Protein 1MBA (pdb70)

InterPro domains:
  IPR000971 Globin [PF00042] (28-142)
  IPR000971 Globin [PS01033] (2-147)
  IPR002336 Erythrocruorin [PR00611] (26-48)
  IPR002336 Erythrocruorin [PR00611] (79-102)
  IPR002336 Erythrocruorin [PR00611] (105-121)
  IPR002336 Erythrocruorin [PR00611] (127-141)
  IPR009050 Globin-like superfamily [SSF46458] (3-145)
  IPR012292 Globin/Protoglobin [G3DSA:1.10.490.10] (19-134)
  IPR013314 Globin, lamprey/hagfish type [PTHR46783] (2-145)
  IPR044399 Myoglobin-like, M family globin domain [cd01040] (13-142)

Secondary structure (DSSP, 8-state):
---HHHHHHHHHHHHHHHHTHHHHHHHHHHHHHHH-GGGGGG-TTTTT--HHHHHT-TTHHHHHHHHHHHHHHHHHHTT-HHHHHHHHHHHHHHHHHTT--HHHHHHHHHHHHHHHHTTSPPPTTHHHHHHHHHHHHHHHHHHTT-

Organism: Aplysia limacina (NCBI:txid6502)

Foldseek 3Di:
DDAPVLLVLLVQLCVLLCVCQQVSLLVLVLVLCVQPVCVQCLDPVRRPHDSVVLSPDPCSRVVSNVVSVLVVVCSVCVNPVVVLVVSLLVVLLVQVVSVHALVSLVSSLVCVQVSSVVRPNGDPSNNVSSNVSSVSNNVSNVVSPD

CATH classification: 1.10.490.10

Solvent-accessible surface area: 7224 Å² total; per-residue (Å²): 57,4,56,72,67,49,11,93,42,0,24,117,3,7,59,53,1,60,81,95,73,73,58,19,1,32,79,8,2,12,20,13,5,100,121,46,98,73,10,6,85,73,58,105,50,0,145,77,79,59,40,74,76,1,118,81,14,131,100,6,101,91,27,1,31,183,53,0,80,89,13,24,73,2,10,99,25,0,50,69,58,50,111,3,69,66,34,19,50,96,20,1,133,65,46,44,70,140,50,18,7,9,57,32,22,69,41,13,77,82,6,0,26,47,18,0,50,89,52,38,95,35,46,99,42,0,63,71,2,0,52,92,0,5,17,42,3,8,86,19,0,120,95,33,66,58

Sequence (146 aa):
SLSAAEADLAGKSWAPVFANKNANGLDFLVALFEKFPDSANFFADFKGKSVADIKASPKLRDVSSRIFTRLNEFVNNAANAGKMSAMLSQFAKEHVGFGVGSAQFENVRSMFPGFVASVAAPPAGADAAWTKLFGLIIDALKAAGA

Nearest PDB structures (foldseek):
  2fam-assembly1_A  TM=1.006E+00  e=1.562E-17  Aplysia limacina
  5mba-assembly1_A  TM=1.007E+00  e=1.720E-17  Aplysia limacina
  1dm1-assembly1_A  TM=1.001E+00  e=1.228E-17  Aplysia limacina
  8oup-assembly1_A  TM=8.991E-01  e=6.911E-07  Spisula solidissima
  2wth-assembly1_B  TM=8.755E-01  e=1.521E-04  Caenorhabditis elegans

Radius of gyration: 14.74 Å; Cα contacts (8 Å, |Δi|>4): 164; chains: 1; bounding box: 36×34×31 Å

Structure (mmCIF, N/CA/C/O backbone):
data_1MBA
#
_entry.id   1MBA
#
_cell.length_a   52.980
_cell.length_b   70.700
_cell.length_c   32.500
_cell.angle_alpha   90.00
_cell.angle_beta   90.00
_cell.angle_gamma   90.00
#
_symmetry.space_group_name_H-M   'P 21 21 21'
#
loop_
_entity.id
_entity.type
_entity.pdbx_description
1 polymer MYOGLOBIN
2 non-polymer 'PROTOPORPHYRIN IX CONTAINING FE'
3 water water
#
loop_
_atom_site.group_PDB
_atom_site.id
_atom_site.type_symbol
_atom_site.label_atom_id
_atom_site.label_alt_id
_atom_site.label_comp_id
_atom_site.label_asym_id
_atom_site.label_entity_id
_atom_site.label_seq_id
_atom_site.pdbx_PDB_ins_code
_atom_site.Cartn_x
_atom_site.Cartn_y
_atom_site.Cartn_z
_atom_site.occupancy
_atom_site.B_iso_or_equiv
_atom_site.auth_seq_id
_atom_site.auth_comp_id
_atom_site.auth_asym_id
_atom_site.auth_atom_id
_atom_site.pdbx_PDB_model_num
ATOM 4 N N . SER A 1 2 ? -70.621 -51.982 -23.915 1.00 33.28 1 SER A N 1
ATOM 5 C CA . SER A 1 2 ? -69.690 -51.684 -22.866 1.00 32.62 1 SER A CA 1
ATOM 6 C C . SER A 1 2 ? -68.913 -52.893 -22.457 1.00 22.89 1 SER A C 1
ATOM 7 O O . SER A 1 2 ? -69.103 -54.005 -22.950 1.00 21.49 1 SER A O 1
ATOM 10 N N . LEU A 1 3 ? -68.024 -52.652 -21.552 1.00 20.17 2 LEU A N 1
ATOM 11 C CA . LEU A 1 3 ? -67.203 -53.695 -21.026 1.00 15.19 2 LEU A CA 1
ATOM 12 C C . LEU A 1 3 ? -67.822 -54.076 -19.683 1.00 8.46 2 LEU A C 1
ATOM 13 O O . LEU A 1 3 ? -68.646 -53.324 -19.117 1.00 14.72 2 LEU A O 1
ATOM 18 N N . SER A 1 4 ? -67.470 -55.209 -19.183 1.00 17.98 3 SER A N 1
ATOM 19 C CA . SER A 1 4 ? -67.974 -55.637 -17.912 1.00 18.29 3 SER A CA 1
ATOM 20 C C . SER A 1 4 ? -67.116 -54.938 -16.867 1.00 12.09 3 SER A C 1
ATOM 21 O O . SER A 1 4 ? -66.064 -54.367 -17.206 1.00 10.00 3 SER A O 1
ATOM 24 N N . ALA A 1 5 ? -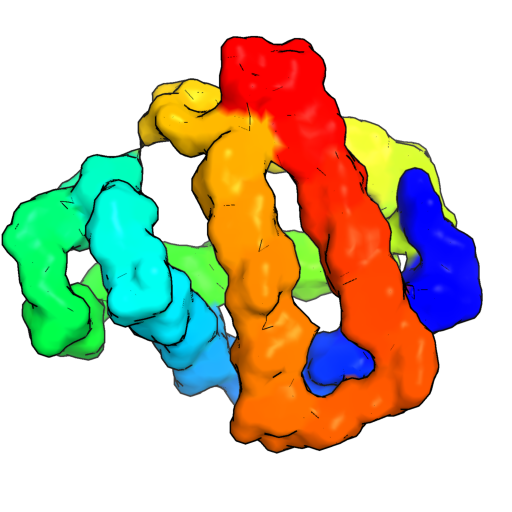67.550 -54.982 -15.601 1.00 10.93 4 ALA A N 1
ATOM 25 C CA . ALA A 1 5 ? -66.824 -54.376 -14.516 1.00 19.15 4 ALA A CA 1
ATOM 26 C C . ALA A 1 5 ? -65.453 -55.011 -14.437 1.00 15.02 4 ALA A C 1
ATOM 27 O O . ALA A 1 5 ? -64.449 -54.350 -14.269 1.00 15.45 4 ALA A O 1
ATOM 29 N N . ALA A 1 6 ? -65.419 -56.319 -14.568 1.00 12.16 5 ALA A N 1
ATOM 30 C CA . ALA A 1 6 ? -64.172 -57.048 -14.542 1.00 10.07 5 ALA A CA 1
ATOM 31 C C . ALA A 1 6 ? -63.223 -56.631 -15.681 1.00 10.97 5 ALA A C 1
ATOM 32 O O . ALA A 1 6 ? -62.024 -56.419 -15.497 1.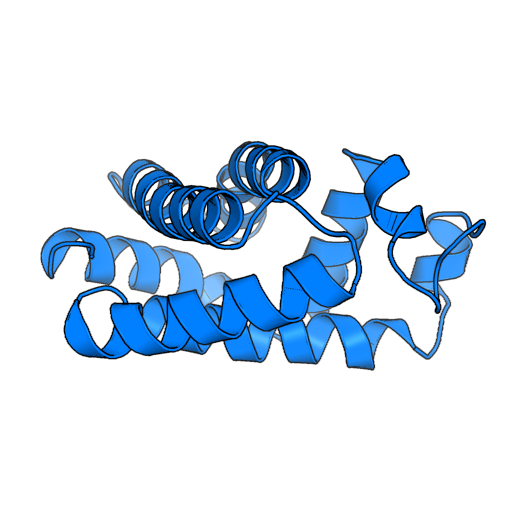00 11.79 5 ALA A O 1
ATOM 34 N N . GLU A 1 7 ? -63.750 -56.511 -16.851 1.00 10.89 6 GLU A N 1
ATOM 35 C CA . GLU A 1 7 ? -62.931 -56.125 -18.009 1.00 17.94 6 GLU A CA 1
ATOM 36 C C . GLU A 1 7 ? -62.413 -54.719 -17.886 1.00 10.78 6 GLU A C 1
ATOM 37 O O . GLU A 1 7 ? -61.259 -54.441 -18.211 1.00 17.58 6 GLU A O 1
ATOM 43 N N . ALA A 1 8 ? -63.299 -53.847 -17.402 1.00 8.52 7 ALA A N 1
ATOM 44 C CA . ALA A 1 8 ? -63.008 -52.470 -17.204 1.00 8.77 7 ALA A CA 1
ATOM 45 C C . ALA A 1 8 ? -61.881 -52.261 -16.206 1.00 8.90 7 ALA A C 1
ATOM 46 O O . ALA A 1 8 ? -60.988 -51.444 -16.408 1.00 10.14 7 ALA A O 1
ATOM 48 N N . ASP A 1 9 ? -61.916 -53.021 -15.123 1.00 13.44 8 ASP A N 1
ATOM 49 C CA . ASP A 1 9 ? -60.887 -52.950 -14.076 1.00 21.42 8 ASP A CA 1
ATOM 50 C C . ASP A 1 9 ? -59.502 -53.294 -14.620 1.00 14.52 8 ASP A C 1
ATOM 51 O O . ASP A 1 9 ? -58.515 -52.692 -14.209 1.00 19.02 8 ASP A O 1
ATOM 56 N N . LEU A 1 10 ? -59.456 -54.320 -15.543 1.00 8.63 9 LEU A N 1
ATOM 57 C CA . LEU A 1 10 ? -58.221 -54.810 -16.183 1.00 7.68 9 LEU A CA 1
ATOM 58 C C . LEU A 1 10 ? -57.647 -53.747 -17.095 1.00 7.77 9 LEU A C 1
ATOM 59 O O . LEU A 1 10 ? -56.448 -53.547 -17.155 1.00 11.16 9 LEU A O 1
ATOM 64 N N . ALA A 1 11 ? -58.541 -53.059 -17.807 1.00 7.77 10 ALA A N 1
ATOM 65 C CA . ALA A 1 11 ? -58.103 -51.995 -18.664 1.00 10.79 10 ALA A CA 1
ATOM 66 C C . ALA A 1 11 ? -57.518 -50.879 -17.798 1.00 8.82 10 ALA A C 1
ATOM 67 O O . ALA A 1 11 ? -56.458 -50.331 -18.050 1.00 9.88 10 ALA A O 1
ATOM 69 N N . GLY A 1 12 ? -58.219 -50.524 -16.728 1.00 15.35 11 GLY A N 1
ATOM 70 C CA . GLY A 1 12 ? -57.775 -49.467 -15.823 1.00 9.97 11 GLY A CA 1
ATOM 71 C C . GLY A 1 12 ? -56.433 -49.768 -15.195 1.00 7.66 11 GLY A C 1
ATOM 72 O O . GLY A 1 12 ? -55.580 -48.895 -15.087 1.00 8.77 11 GLY A O 1
ATOM 73 N N . LYS A 1 13 ? -56.277 -51.015 -14.782 1.00 7.73 12 LYS A N 1
ATOM 74 C CA . LYS A 1 13 ? -55.053 -51.479 -14.159 1.00 7.72 12 LYS A CA 1
ATOM 75 C C . LYS A 1 13 ? -53.876 -51.324 -15.096 1.00 14.13 12 LYS A C 1
ATOM 76 O O . LYS A 1 13 ? -52.816 -50.873 -14.698 1.00 11.76 12 LYS A O 1
ATOM 82 N N . SER A 1 14 ? -54.068 -51.710 -16.382 1.00 14.13 13 SER A N 1
ATOM 83 C CA . SER A 1 14 ? -52.998 -51.620 -17.393 1.00 10.75 13 SER A CA 1
ATOM 84 C C . SER A 1 14 ? -52.697 -50.215 -17.801 1.00 9.00 13 SER A C 1
ATOM 85 O O . SER A 1 14 ? -51.589 -49.929 -18.199 1.00 8.61 13 SER A O 1
ATOM 88 N N . TRP A 1 15 ? -53.698 -49.354 -17.704 1.00 9.92 14 TRP A N 1
ATOM 89 C CA . TRP A 1 15 ? -53.585 -47.923 -18.079 1.00 8.87 14 TRP A CA 1
ATOM 90 C C . TRP A 1 15 ? -52.876 -47.047 -17.069 1.00 9.20 14 TRP A C 1
ATOM 91 O O . TRP A 1 15 ? -52.170 -46.127 -17.439 1.00 9.00 14 TRP A O 1
ATOM 102 N N . ALA A 1 16 ? -53.078 -47.354 -15.802 1.00 10.70 15 ALA A N 1
ATOM 103 C CA . ALA A 1 16 ? -52.489 -46.602 -14.708 1.00 16.26 15 ALA A CA 1
ATOM 104 C C . ALA A 1 16 ? -51.025 -46.228 -14.874 1.00 4.74 15 ALA A C 1
ATOM 105 O O . ALA A 1 16 ? -50.704 -45.057 -14.839 1.00 11.44 15 ALA A O 1
ATOM 107 N N . PRO A 1 17 ? -50.141 -47.230 -15.063 1.00 8.83 16 PRO A N 1
ATOM 108 C CA . PRO A 1 17 ? -48.712 -46.950 -15.262 1.00 8.65 16 PRO A CA 1
ATOM 109 C C . PRO A 1 17 ? -48.483 -46.010 -16.460 1.00 11.22 16 PRO A C 1
ATOM 110 O O . PRO A 1 17 ? -47.593 -45.167 -16.464 1.00 12.89 16 PRO A O 1
ATOM 114 N N . VAL A 1 18 ? -49.298 -46.154 -17.505 1.00 9.50 17 VAL A N 1
ATOM 115 C CA . VAL A 1 18 ? -49.159 -45.301 -18.699 1.00 10.75 17 VAL A CA 1
ATOM 116 C C . VAL A 1 18 ? -49.550 -43.864 -18.424 1.00 8.05 17 VAL A C 1
ATOM 117 O O . VAL A 1 18 ? -48.816 -42.919 -18.712 1.00 8.62 17 VAL A O 1
ATOM 121 N N . PHE A 1 19 ? -50.728 -43.715 -17.840 1.00 5.37 18 PHE A N 1
ATOM 122 C CA . PHE A 1 19 ? -51.244 -42.401 -17.478 1.00 7.58 18 PHE A CA 1
ATOM 123 C C . PHE A 1 19 ? -50.377 -41.721 -16.392 1.00 6.39 18 PHE A C 1
ATOM 124 O O . PHE A 1 19 ? -50.363 -40.503 -16.282 1.00 12.10 18 PHE A O 1
ATOM 132 N N . ALA A 1 20 ? -49.617 -42.521 -15.573 1.00 10.64 19 ALA A N 1
ATOM 133 C CA . ALA A 1 20 ? -48.747 -41.949 -14.497 1.00 11.19 19 ALA A CA 1
ATOM 134 C C . ALA A 1 20 ? -47.862 -40.848 -15.022 1.00 20.80 19 ALA A C 1
ATOM 135 O O . ALA A 1 20 ? -47.609 -39.866 -14.345 1.00 15.30 19 ALA A O 1
ATOM 137 N N . ASN A 1 21 ? -47.388 -41.051 -16.243 1.00 9.90 20 ASN A N 1
ATOM 138 C CA . ASN A 1 21 ? -46.558 -40.098 -16.928 1.00 7.74 20 ASN A CA 1
ATOM 139 C C . ASN A 1 21 ? -47.292 -39.664 -18.211 1.00 11.05 20 ASN A C 1
ATOM 140 O O . ASN A 1 21 ? -46.895 -39.984 -19.304 1.00 10.46 20 ASN A O 1
ATOM 145 N N . LYS A 1 22 ? -48.368 -38.954 -18.046 1.00 7.91 21 LYS A N 1
ATOM 146 C CA . LYS A 1 22 ? -49.203 -38.477 -19.110 1.00 5.65 21 LYS A CA 1
ATOM 147 C C . LYS A 1 22 ? -48.508 -37.736 -20.278 1.00 6.30 21 LYS A C 1
ATOM 148 O O . LYS A 1 22 ? -48.677 -38.113 -21.423 1.00 11.44 21 LYS A O 1
ATOM 154 N N . ASN A 1 23 ? -47.742 -36.681 -19.964 1.00 6.09 22 ASN A N 1
ATOM 155 C CA . ASN A 1 23 ? -47.020 -35.882 -20.937 1.00 5.66 22 ASN A CA 1
ATOM 156 C C . ASN A 1 23 ? -46.083 -36.734 -21.808 1.00 8.09 22 ASN A C 1
ATOM 157 O O . ASN A 1 23 ? -46.205 -36.782 -23.012 1.00 8.42 22 ASN A O 1
ATOM 162 N N . ALA A 1 24 ? -45.118 -37.412 -21.184 1.00 9.68 23 ALA A N 1
ATOM 163 C CA . ALA A 1 24 ? -44.177 -38.227 -21.938 1.00 5.12 23 ALA A CA 1
ATOM 164 C C . ALA A 1 24 ? -44.823 -39.370 -22.689 1.00 11.13 23 ALA A C 1
ATOM 165 O O . ALA A 1 24 ? -44.498 -39.627 -23.842 1.00 8.57 23 ALA A O 1
ATOM 167 N N . ASN A 1 25 ? -45.763 -40.087 -22.004 1.00 3.03 24 ASN A N 1
ATOM 168 C CA . ASN A 1 25 ? -46.455 -41.200 -22.614 1.00 5.98 24 ASN A CA 1
ATOM 169 C C . ASN A 1 25 ? -47.435 -40.822 -23.730 1.00 4.40 24 ASN A C 1
ATOM 170 O O . ASN A 1 25 ? -47.538 -41.535 -24.726 1.00 8.24 24 ASN A O 1
ATOM 175 N N . GLY A 1 26 ? -48.136 -39.696 -23.562 1.00 5.93 25 GLY A N 1
ATOM 176 C CA . GLY A 1 26 ? -49.075 -39.197 -24.530 1.00 10.73 25 GLY A CA 1
ATOM 177 C C . GLY A 1 26 ? -48.358 -38.865 -25.836 1.00 10.09 25 GLY A C 1
ATOM 178 O O . GLY A 1 26 ? -48.824 -39.189 -26.923 1.00 4.67 25 GLY A O 1
ATOM 179 N N . LEU A 1 27 ? -47.169 -38.201 -25.718 1.00 6.67 26 LEU A N 1
ATOM 180 C CA . LEU A 1 27 ? -46.371 -37.856 -26.893 1.00 4.76 26 LEU A CA 1
ATOM 181 C C . LEU A 1 27 ? -45.877 -39.132 -27.575 1.00 8.20 26 LEU A C 1
ATOM 182 O O . LEU A 1 27 ? -45.949 -39.263 -28.784 1.00 8.63 26 LEU A O 1
ATOM 187 N N . ASP A 1 28 ? -45.369 -40.074 -26.768 1.00 4.62 27 ASP A N 1
ATOM 188 C CA . ASP A 1 28 ? -44.863 -41.337 -27.264 1.00 5.91 27 ASP A CA 1
ATOM 189 C C . ASP A 1 28 ? -45.893 -42.179 -28.023 1.00 8.02 27 ASP A C 1
ATOM 190 O O . ASP A 1 28 ? -45.565 -42.851 -28.992 1.00 9.55 27 ASP A O 1
ATOM 195 N N . PHE A 1 29 ? -47.149 -42.138 -27.586 1.00 5.55 28 PHE A N 1
ATOM 196 C CA . PHE A 1 29 ? -48.190 -42.878 -28.244 1.00 7.70 28 PHE A CA 1
ATOM 197 C C . PHE A 1 29 ? -48.430 -42.339 -29.663 1.00 3.44 28 PHE A C 1
ATOM 198 O O . PHE A 1 29 ? -48.548 -43.084 -30.609 1.00 8.09 28 PHE A O 1
ATOM 206 N N . LEU A 1 30 ? -48.509 -41.035 -29.779 1.00 5.06 29 LEU A N 1
ATOM 207 C CA . LEU A 1 30 ? -48.734 -40.390 -31.038 1.00 8.52 29 LEU A CA 1
ATOM 208 C C . LEU A 1 30 ? -47.583 -40.659 -32.005 1.00 7.44 29 LEU A C 1
ATOM 209 O O . LEU A 1 30 ? -47.801 -40.959 -33.169 1.00 16.89 29 LEU A O 1
ATOM 214 N N . VAL A 1 31 ? -46.369 -40.568 -31.491 1.00 5.71 30 VAL A N 1
ATOM 215 C CA . VAL A 1 31 ? -45.187 -40.831 -32.265 1.00 7.33 30 VAL A CA 1
ATOM 216 C C . VAL A 1 31 ? -45.160 -42.289 -32.764 1.00 7.24 30 VAL A C 1
ATOM 217 O O . VAL A 1 31 ? -44.903 -42.533 -33.915 1.00 16.46 30 VAL A O 1
ATOM 221 N N . ALA A 1 32 ? -45.450 -43.270 -31.892 1.00 7.58 31 ALA A N 1
ATOM 222 C CA . ALA A 1 32 ? -45.475 -44.695 -32.254 1.00 12.12 31 ALA A CA 1
ATOM 223 C C . ALA A 1 32 ? -46.542 -44.953 -33.340 1.00 21.60 31 ALA A C 1
ATOM 224 O O . ALA A 1 32 ? -46.395 -45.793 -34.219 1.00 11.83 31 ALA A O 1
ATOM 226 N N . LEU A 1 33 ? -47.656 -44.191 -33.269 1.00 14.25 32 LEU A N 1
ATOM 227 C CA . LEU A 1 33 ? -48.743 -44.327 -34.232 1.00 7.62 32 LEU A CA 1
ATOM 228 C C . LEU A 1 33 ? -48.266 -43.867 -35.578 1.00 11.76 32 LEU A C 1
ATOM 229 O O . LEU A 1 33 ? -48.476 -44.539 -36.576 1.00 11.57 32 LEU A O 1
ATOM 234 N N . PHE A 1 34 ? -47.619 -42.708 -35.593 1.00 8.89 33 PHE A N 1
ATOM 235 C CA . PHE A 1 34 ? -47.121 -42.158 -36.818 1.00 9.09 33 PHE A CA 1
ATOM 236 C C . PHE A 1 34 ? -46.057 -43.014 -37.457 1.00 13.56 33 PHE A C 1
ATOM 237 O O . PHE A 1 34 ? -45.982 -43.117 -38.671 1.00 15.01 33 PHE A O 1
ATOM 245 N N . GLU A 1 35 ? -45.233 -43.620 -36.643 1.00 9.67 34 GLU A N 1
ATOM 246 C CA . GLU A 1 35 ? -44.187 -44.461 -37.148 1.00 11.41 34 GLU A CA 1
ATOM 247 C C . GLU A 1 35 ? -44.719 -45.734 -37.765 1.00 19.51 34 GLU A C 1
ATOM 248 O O . GLU A 1 35 ? -44.281 -46.147 -38.829 1.00 18.81 34 GLU A O 1
ATOM 254 N N . LYS A 1 36 ? -45.676 -46.380 -37.095 1.00 13.43 35 LYS A N 1
ATOM 255 C CA . LYS A 1 36 ? -46.259 -47.633 -37.585 1.00 14.74 35 LYS A CA 1
ATOM 256 C C . LYS A 1 36 ? -47.295 -47.471 -38.685 1.00 20.66 35 LYS A C 1
ATOM 257 O O . LYS A 1 36 ? -47.464 -48.371 -39.530 1.00 14.03 35 LYS A O 1
ATOM 263 N N . PHE A 1 37 ? -47.985 -46.336 -38.666 1.00 12.22 36 PHE A N 1
ATOM 264 C CA . PHE A 1 37 ? -49.013 -46.025 -39.646 1.00 13.62 36 PHE A CA 1
ATOM 265 C C . PHE A 1 37 ? -48.851 -44.597 -40.168 1.00 6.81 36 PHE A C 1
ATOM 266 O O . PHE A 1 37 ? -49.554 -43.701 -39.772 1.00 13.60 36 PHE A O 1
ATOM 274 N N . PRO A 1 38 ? -47.906 -44.424 -41.056 1.00 13.68 37 PRO A N 1
ATOM 275 C CA . PRO A 1 38 ? -47.567 -43.155 -41.660 1.00 19.51 37 PRO A CA 1
ATOM 276 C C . PRO A 1 38 ? -48.675 -42.288 -42.197 1.00 15.20 37 PRO A C 1
ATOM 277 O O . PRO A 1 38 ? -48.622 -41.057 -42.059 1.00 16.96 37 PRO A O 1
ATOM 281 N N . ASP A 1 39 ? -49.669 -42.914 -42.807 1.00 14.68 38 ASP A N 1
ATOM 282 C CA . ASP A 1 39 ? -50.806 -42.193 -43.365 1.00 19.07 38 ASP A CA 1
ATOM 283 C C . ASP A 1 39 ? -51.606 -41.475 -42.298 1.00 21.75 38 ASP A C 1
ATOM 284 O O . ASP A 1 39 ? -52.271 -40.475 -42.557 1.00 16.95 38 ASP A O 1
ATOM 289 N N . SER A 1 40 ? -51.564 -41.982 -41.070 1.00 12.56 39 SER A N 1
ATOM 290 C CA . SER A 1 40 ? -52.337 -41.328 -40.024 1.00 10.50 39 SER A CA 1
ATOM 291 C C . SER A 1 40 ? -52.004 -39.858 -39.809 1.00 10.01 39 SER A C 1
ATOM 292 O O . SER A 1 40 ? -52.848 -39.102 -39.404 1.00 11.37 39 SER A O 1
ATOM 295 N N . ALA A 1 41 ? -50.772 -39.440 -40.067 1.00 17.05 40 ALA A N 1
ATOM 296 C CA . ALA A 1 41 ? -50.397 -38.032 -39.835 1.00 13.97 40 ALA A CA 1
ATOM 297 C C . ALA A 1 41 ? -51.061 -37.016 -40.717 1.00 13.64 40 ALA A C 1
ATOM 298 O O . ALA A 1 41 ? -51.225 -35.857 -40.298 1.00 14.95 40 ALA A O 1
ATOM 300 N N . ASN A 1 42 ? -51.400 -37.503 -41.918 1.00 21.30 41 ASN A N 1
ATOM 301 C CA . ASN A 1 42 ? -52.044 -36.791 -42.990 1.00 14.28 41 ASN A CA 1
ATOM 302 C C . ASN A 1 42 ? -53.382 -36.255 -42.584 1.00 15.69 41 ASN A C 1
ATOM 303 O O . ASN A 1 42 ? -53.851 -35.281 -43.141 1.00 14.49 41 ASN A O 1
ATOM 308 N N . PHE A 1 43 ? -54.042 -36.895 -41.592 1.00 17.93 42 PHE A N 1
ATOM 309 C CA . PHE A 1 43 ? -55.360 -36.404 -41.157 1.00 10.62 42 PHE A CA 1
ATOM 310 C C . PHE A 1 43 ? -55.248 -35.186 -40.306 1.00 11.10 42 PHE A C 1
ATOM 311 O O . PHE A 1 43 ? -56.199 -34.421 -40.163 1.00 16.62 42 PHE A O 1
ATOM 319 N N . PHE A 1 44 ? -54.062 -35.009 -39.721 1.00 13.97 43 PHE A N 1
ATOM 320 C CA . PHE A 1 44 ? -53.806 -33.865 -38.849 1.00 25.94 43 PHE A CA 1
ATOM 321 C C . PHE A 1 44 ? -53.341 -32.624 -39.573 1.00 14.49 43 PHE A C 1
ATOM 322 O O . PHE A 1 44 ? -52.324 -32.634 -40.253 1.00 19.21 43 PHE A O 1
ATOM 330 N N . ALA A 1 45 ? -54.093 -31.535 -39.420 1.00 23.53 44 ALA A N 1
ATOM 331 C CA . ALA A 1 45 ? -53.750 -30.264 -40.058 1.00 28.66 44 ALA A CA 1
ATOM 332 C C . ALA A 1 45 ? -52.347 -29.812 -39.682 1.00 31.20 44 ALA A C 1
ATOM 333 O O . ALA A 1 45 ? -51.580 -29.307 -40.509 1.00 30.46 44 ALA A O 1
ATOM 335 N N . ASP A 1 46 ? -52.022 -30.005 -38.418 1.00 14.82 45 ASP A N 1
ATOM 336 C CA . ASP A 1 46 ? -50.741 -29.613 -37.879 1.00 21.34 45 ASP A CA 1
ATOM 337 C C . ASP A 1 46 ? -49.546 -30.462 -38.256 1.00 28.29 45 ASP A C 1
ATOM 338 O O . ASP A 1 46 ? -48.431 -29.953 -38.217 1.00 24.43 45 ASP A O 1
ATOM 343 N N . PHE A 1 47 ? -49.755 -31.733 -38.612 1.00 12.92 46 PHE A N 1
ATOM 344 C CA . PHE A 1 47 ? -48.660 -32.624 -38.964 1.00 8.30 46 PHE A CA 1
ATOM 345 C C . PHE A 1 47 ? -48.624 -33.185 -40.388 1.00 17.06 46 PHE A C 1
ATOM 346 O O . PHE A 1 47 ? -47.723 -33.970 -40.713 1.00 16.90 46 PHE A O 1
ATOM 354 N N . LYS A 1 48 ? -49.568 -32.804 -41.240 1.00 28.43 47 LYS A N 1
ATOM 355 C CA . LYS A 1 48 ? -49.571 -33.329 -42.606 1.00 24.70 47 LYS A CA 1
ATOM 356 C C . LYS A 1 48 ? -48.312 -32.976 -43.369 1.00 16.57 47 LYS A C 1
ATOM 357 O O . LYS A 1 48 ? -47.919 -31.807 -43.378 1.00 24.45 47 LYS A O 1
ATOM 363 N N . GLY A 1 49 ? -47.702 -33.969 -43.996 1.00 21.10 48 GLY A N 1
ATOM 364 C CA . GLY A 1 49 ? -46.473 -33.756 -44.767 1.00 32.20 48 GLY A CA 1
ATOM 365 C C . GLY A 1 49 ? -45.151 -33.766 -43.977 1.00 31.68 48 GLY A C 1
ATOM 366 O O . GLY A 1 49 ? -44.063 -33.883 -44.558 1.00 28.59 48 GLY A O 1
ATOM 367 N N . LYS A 1 50 ? -45.232 -33.635 -42.687 1.00 18.50 49 LYS A N 1
ATOM 368 C CA . LYS A 1 50 ? -44.059 -33.616 -41.867 1.00 12.97 49 LYS A CA 1
ATOM 369 C C . LYS A 1 50 ? -43.570 -35.017 -41.553 1.00 14.16 49 LYS A C 1
ATOM 370 O O . LYS A 1 50 ? -44.336 -35.992 -41.547 1.00 19.13 49 LYS A O 1
ATOM 376 N N . SER A 1 51 ? -42.280 -35.105 -41.290 1.00 13.87 50 SER A N 1
ATOM 377 C CA . SER A 1 51 ? -41.638 -36.337 -40.949 1.00 15.70 50 SER A CA 1
ATOM 378 C C . SER A 1 51 ? -41.797 -36.545 -39.445 1.00 10.60 50 SER A C 1
ATOM 379 O O . SER A 1 51 ? -42.210 -35.618 -38.731 1.00 12.96 50 SER A O 1
ATOM 382 N N . VAL A 1 52 ? -41.480 -37.770 -38.960 1.00 18.84 51 VAL A N 1
ATOM 383 C CA . VAL A 1 52 ? -41.579 -38.051 -37.526 1.00 13.67 51 VAL A CA 1
ATOM 384 C C . VAL A 1 52 ? -40.671 -37.109 -36.720 1.00 12.43 51 VAL A C 1
ATOM 385 O O . VAL A 1 52 ? -41.050 -36.635 -35.649 1.00 13.55 51 VAL A O 1
ATOM 389 N N . ALA A 1 53 ? -39.461 -36.836 -37.230 1.00 11.85 52 ALA A N 1
ATOM 390 C CA . ALA A 1 53 ? -38.521 -35.932 -36.538 1.00 13.16 52 ALA A CA 1
ATOM 391 C C . ALA A 1 53 ? -39.117 -34.535 -36.413 1.00 7.21 52 ALA A C 1
ATOM 392 O O . ALA A 1 53 ? -38.993 -33.880 -35.394 1.00 10.24 52 ALA A O 1
ATOM 394 N N . ASP A 1 54 ? -39.772 -34.088 -37.478 1.00 8.64 53 ASP A N 1
ATOM 395 C CA . ASP A 1 54 ? -40.406 -32.781 -37.486 1.00 6.04 53 ASP A CA 1
ATOM 396 C C . ASP A 1 54 ? -41.517 -32.714 -36.465 1.00 6.21 53 ASP A C 1
ATOM 397 O O . ASP A 1 54 ? -41.656 -31.718 -35.779 1.00 8.27 53 ASP A O 1
ATOM 402 N N . ILE A 1 55 ? -42.313 -33.808 -36.381 1.00 12.52 54 ILE A N 1
ATOM 403 C CA . ILE A 1 55 ? -43.430 -33.934 -35.436 1.00 12.33 54 ILE A CA 1
ATOM 404 C C . ILE A 1 55 ? -42.894 -33.898 -34.014 1.00 12.25 54 ILE A C 1
ATOM 405 O O . ILE A 1 55 ? -43.396 -33.167 -33.174 1.00 12.91 54 ILE A O 1
ATOM 410 N N . LYS A 1 56 ? -41.863 -34.687 -33.764 1.00 9.96 55 LYS A N 1
ATOM 411 C CA . LYS A 1 56 ? -41.231 -34.743 -32.455 1.00 6.64 55 LYS A CA 1
ATOM 412 C C . LYS A 1 56 ? -40.780 -33.375 -31.971 1.00 10.52 55 LYS A C 1
ATOM 413 O O . LYS A 1 56 ? -40.902 -33.055 -30.803 1.00 21.20 55 LYS A O 1
ATOM 419 N N . ALA A 1 57 ? -40.257 -32.578 -32.883 1.00 11.35 56 ALA A N 1
ATOM 420 C CA . ALA A 1 57 ? -39.764 -31.248 -32.632 1.00 8.82 56 ALA A CA 1
ATOM 421 C C . ALA A 1 57 ? -40.839 -30.160 -32.618 1.00 15.47 56 ALA A C 1
ATOM 422 O O . ALA A 1 57 ? -40.562 -29.009 -32.308 1.00 21.49 56 ALA A O 1
ATOM 424 N N . SER A 1 58 ? -42.038 -30.510 -32.937 1.00 9.16 57 SER A N 1
ATOM 425 C CA . SER A 1 58 ? -43.103 -29.529 -32.966 1.00 13.12 57 SER A CA 1
ATOM 426 C C . SER A 1 58 ? -43.635 -29.087 -31.604 1.00 13.06 57 SER A C 1
ATOM 427 O O . SER A 1 58 ? -43.926 -29.913 -30.735 1.00 14.73 57 SER A O 1
ATOM 430 N N . PRO A 1 59 ? -43.788 -27.792 -31.444 1.00 13.70 58 PRO A N 1
ATOM 431 C CA . PRO A 1 59 ? -44.327 -27.277 -30.217 1.00 14.67 58 PRO A CA 1
ATOM 432 C C . PRO A 1 59 ? -45.834 -27.617 -30.113 1.00 16.26 58 PRO A C 1
ATOM 433 O O . PRO A 1 59 ? -46.476 -27.456 -29.076 1.00 23.29 58 PRO A O 1
ATOM 437 N N . LYS A 1 60 ? -46.421 -28.102 -31.201 1.00 12.74 59 LYS A N 1
ATOM 438 C CA . LYS A 1 60 ? -47.846 -28.456 -31.208 1.00 8.94 59 LYS A CA 1
ATOM 439 C C . LYS A 1 60 ? -48.175 -29.874 -30.730 1.00 8.76 59 LYS A C 1
ATOM 440 O O . LYS A 1 60 ? -49.311 -30.173 -30.419 1.00 14.31 59 LYS A O 1
ATOM 446 N N . LEU A 1 61 ? -47.171 -30.742 -30.685 1.00 7.07 60 LEU A N 1
ATOM 447 C CA . LEU A 1 61 ? -47.290 -32.138 -30.284 1.00 8.89 60 LEU A CA 1
ATOM 448 C C . LEU A 1 61 ? -47.961 -32.388 -28.960 1.00 6.79 60 LEU A C 1
ATOM 449 O O . LEU A 1 61 ? -48.828 -33.257 -28.854 1.00 10.67 60 LEU A O 1
ATOM 454 N N . ARG A 1 62 ? -47.540 -31.638 -27.980 1.00 7.09 61 ARG A N 1
ATOM 455 C CA . ARG A 1 62 ? -48.074 -31.752 -26.655 1.00 9.54 61 ARG A CA 1
ATOM 456 C C . ARG A 1 62 ? -49.560 -31.409 -26.574 1.00 11.59 61 ARG A C 1
ATOM 457 O O . ARG A 1 62 ? -50.302 -32.084 -25.896 1.00 13.30 61 ARG A O 1
ATOM 465 N N . ASP A 1 63 ? -49.981 -30.373 -27.266 1.00 11.41 62 ASP A N 1
ATOM 466 C CA . ASP A 1 63 ? -51.363 -30.011 -27.250 1.00 13.29 62 ASP A CA 1
ATOM 467 C C . ASP A 1 63 ? -52.261 -31.132 -27.763 1.00 14.64 62 ASP A C 1
ATOM 468 O O . ASP A 1 63 ? -53.257 -31.497 -27.148 1.00 11.62 62 ASP A O 1
ATOM 473 N N . VAL A 1 64 ? -51.889 -31.698 -28.901 1.00 12.79 63 VAL A N 1
ATOM 474 C CA . VAL A 1 64 ? -52.642 -32.784 -29.513 1.00 9.73 63 VAL A CA 1
ATOM 475 C C . VAL A 1 64 ? -52.602 -34.087 -28.712 1.00 14.39 63 VAL A C 1
ATOM 476 O O . VAL A 1 64 ? -53.632 -34.710 -28.467 1.00 13.43 63 VAL A O 1
ATOM 480 N N . SER A 1 65 ? -51.449 -34.482 -28.300 1.00 6.63 64 SER A N 1
ATOM 481 C CA . SER A 1 65 ? -51.305 -35.685 -27.545 1.00 5.47 64 SER A CA 1
ATOM 482 C C . SER A 1 65 ? -52.005 -35.666 -26.176 1.00 6.92 64 SER A C 1
ATOM 483 O O . SER A 1 65 ? -52.539 -36.675 -25.740 1.00 11.73 64 SER A O 1
ATOM 486 N N . SER A 1 66 ? -51.980 -34.538 -25.535 1.00 9.05 65 SER A N 1
ATOM 487 C CA . SER A 1 66 ? -52.581 -34.357 -24.263 1.00 6.20 65 SER A CA 1
ATOM 488 C C . SER A 1 66 ? -54.086 -34.514 -24.320 1.00 10.44 65 SER A C 1
ATOM 489 O O . SER A 1 66 ? -54.683 -35.182 -23.469 1.00 11.43 65 SER A O 1
ATOM 492 N N . ARG A 1 67 ? -54.683 -33.902 -25.321 1.00 12.57 66 ARG A N 1
ATOM 493 C CA . ARG A 1 67 ? -56.143 -33.985 -25.506 1.00 16.47 66 ARG A CA 1
ATOM 494 C C . ARG A 1 67 ? -56.576 -35.433 -25.752 1.00 11.68 66 ARG A C 1
ATOM 495 O O . ARG A 1 67 ? -57.599 -35.887 -25.266 1.00 8.65 66 ARG A O 1
ATOM 503 N N . ILE A 1 68 ? -55.761 -36.179 -26.504 1.00 9.89 67 ILE A N 1
ATOM 504 C CA . ILE A 1 68 ? -56.063 -37.578 -26.771 1.00 5.28 67 ILE A CA 1
ATOM 505 C C . ILE A 1 68 ? -56.030 -38.399 -25.481 1.00 7.82 67 ILE A C 1
ATOM 506 O O . ILE A 1 68 ? -56.935 -39.171 -25.190 1.00 7.17 67 ILE A O 1
ATOM 511 N N . PHE A 1 69 ? -54.978 -38.231 -24.675 1.00 5.51 68 PHE A N 1
ATOM 512 C CA . PHE A 1 69 ? -54.844 -38.985 -23.434 1.00 8.12 68 PHE A CA 1
ATOM 513 C C . PHE A 1 69 ? -55.930 -38.655 -22.443 1.00 7.01 68 PHE A C 1
ATOM 514 O O . PHE A 1 69 ? -56.415 -39.539 -21.750 1.00 7.17 68 PHE A O 1
ATOM 522 N N . THR A 1 70 ? -56.286 -37.363 -22.393 1.00 5.67 69 THR A N 1
ATOM 523 C CA . THR A 1 70 ? -57.331 -36.893 -21.492 1.00 9.70 69 THR A CA 1
ATOM 524 C C . THR A 1 70 ? -58.647 -37.609 -21.814 1.00 13.20 69 THR A C 1
ATOM 525 O O . THR A 1 70 ? -59.358 -38.077 -20.930 1.00 10.75 69 THR A O 1
ATOM 529 N N . ARG A 1 71 ? -58.967 -37.697 -23.104 1.00 6.16 70 ARG A N 1
ATOM 530 C CA . ARG A 1 71 ? -60.184 -38.364 -23.520 1.00 6.79 70 ARG A CA 1
ATOM 531 C C . ARG A 1 71 ? -60.148 -39.887 -23.307 1.00 8.09 70 ARG A C 1
ATOM 532 O O . ARG A 1 71 ? -61.132 -40.494 -22.862 1.00 8.32 70 ARG A O 1
ATOM 540 N N . LEU A 1 72 ? -59.005 -40.520 -23.611 1.00 8.10 71 LEU A N 1
ATOM 541 C CA . LEU A 1 72 ? -58.839 -41.964 -23.430 1.00 8.21 71 LEU A CA 1
ATOM 542 C C . LEU A 1 72 ? -59.032 -42.376 -21.971 1.00 8.11 71 LEU A C 1
ATOM 543 O O . LEU A 1 72 ? -59.578 -43.437 -21.674 1.00 9.18 71 LEU A O 1
ATOM 548 N N . ASN A 1 73 ? -58.569 -41.511 -21.076 1.00 7.95 72 ASN A N 1
ATOM 549 C CA . ASN A 1 73 ? -58.681 -41.750 -19.658 1.00 6.59 72 ASN A CA 1
ATOM 550 C C . ASN A 1 73 ? -60.137 -41.769 -19.278 1.00 6.82 72 ASN A C 1
ATOM 551 O O . ASN A 1 73 ? -60.547 -42.561 -18.466 1.00 10.45 72 ASN A O 1
ATOM 556 N N . GLU A 1 74 ? -60.912 -40.861 -19.906 1.00 4.67 73 GLU A N 1
ATOM 557 C CA . GLU A 1 74 ? -62.371 -40.788 -19.673 1.00 14.90 73 GLU A CA 1
ATOM 558 C C . GLU A 1 74 ? -63.048 -42.078 -20.196 1.00 13.82 73 GLU A C 1
ATOM 559 O O . GLU A 1 74 ? -63.948 -42.630 -19.587 1.00 10.17 73 GLU A O 1
ATOM 565 N N . PHE A 1 75 ? -62.587 -42.585 -21.355 1.00 6.58 74 PHE A N 1
ATOM 566 C CA . PHE A 1 75 ? -63.166 -43.806 -21.892 1.00 7.38 74 PHE A CA 1
ATOM 567 C C . PHE A 1 75 ? -62.927 -44.949 -20.923 1.00 11.55 74 PHE A C 1
ATOM 568 O O . PHE A 1 75 ? -63.813 -45.729 -20.662 1.00 12.24 74 PHE A O 1
ATOM 576 N N . VAL A 1 76 ? -61.648 -45.047 -20.386 1.00 10.13 75 VAL A N 1
ATOM 577 C CA . VAL A 1 76 ? -61.251 -46.095 -19.436 1.00 8.27 75 VAL A CA 1
ATOM 578 C C . VAL A 1 76 ? -62.097 -46.049 -18.180 1.00 10.90 75 VAL A C 1
ATOM 579 O O . VAL A 1 76 ? -62.578 -47.080 -17.703 1.00 15.29 75 VAL A O 1
ATOM 583 N N . ASN A 1 77 ? -62.275 -44.836 -17.652 1.00 12.52 76 ASN A N 1
ATOM 584 C CA . ASN A 1 77 ? -63.077 -44.601 -16.441 1.00 19.69 76 ASN A CA 1
ATOM 585 C C . ASN A 1 77 ? -64.543 -44.966 -16.579 1.00 23.56 76 ASN A C 1
ATOM 586 O O . ASN A 1 77 ? -65.144 -45.465 -15.637 1.00 20.32 76 ASN A O 1
ATOM 591 N N . ASN A 1 78 ? -65.147 -44.718 -17.730 1.00 14.25 77 ASN A N 1
ATOM 592 C CA . ASN A 1 78 ? -66.576 -45.033 -17.920 1.00 12.63 77 ASN A CA 1
ATOM 593 C C . ASN A 1 78 ? -66.899 -46.247 -18.747 1.00 8.24 77 ASN A C 1
ATOM 594 O O . ASN A 1 78 ? -68.050 -46.493 -19.069 1.00 12.62 77 ASN A O 1
ATOM 599 N N . ALA A 1 79 ? -65.920 -47.004 -19.100 1.00 12.04 78 ALA A N 1
ATOM 600 C CA . ALA A 1 79 ? -66.116 -48.192 -19.944 1.00 15.41 78 ALA A CA 1
ATOM 601 C C . ALA A 1 79 ? -67.157 -49.226 -19.561 1.00 10.46 78 ALA A C 1
ATOM 602 O O . ALA A 1 79 ? -67.698 -49.900 -20.437 1.00 12.38 78 ALA A O 1
ATOM 604 N N . ALA A 1 80 ? -67.415 -49.342 -18.272 1.00 12.63 79 ALA A N 1
ATOM 605 C CA . ALA A 1 80 ? -68.363 -50.303 -17.756 1.00 20.73 79 ALA A CA 1
ATOM 606 C C . ALA A 1 80 ? -69.786 -49.834 -17.579 1.00 27.42 79 ALA A C 1
ATOM 607 O O . ALA A 1 80 ? -70.627 -50.556 -17.050 1.00 24.27 79 ALA A O 1
ATOM 609 N N . ASN A 1 81 ? -70.015 -48.660 -18.037 1.00 22.28 80 ASN A N 1
ATOM 610 C CA . ASN A 1 81 ? -71.283 -48.029 -17.981 1.00 20.18 80 ASN A CA 1
ATOM 611 C C . ASN A 1 81 ? -71.761 -47.744 -19.391 1.00 30.02 80 ASN A C 1
ATOM 612 O O . ASN A 1 81 ? -71.403 -46.716 -19.992 1.00 33.21 80 ASN A O 1
ATOM 617 N N . ALA A 1 82 ? -72.557 -48.668 -19.920 1.00 23.88 81 ALA A N 1
ATOM 618 C CA . ALA A 1 82 ? -73.108 -48.573 -21.261 1.00 24.41 81 ALA A CA 1
ATOM 619 C C . ALA A 1 82 ? -73.746 -47.263 -21.570 1.00 23.51 81 ALA A C 1
ATOM 620 O O . ALA A 1 82 ? -73.715 -46.799 -22.717 1.00 31.86 81 ALA A O 1
ATOM 622 N N . GLY A 1 83 ? -74.325 -46.673 -20.590 1.00 25.66 82 GLY A N 1
ATOM 623 C CA . GLY A 1 83 ? -74.989 -45.403 -20.760 1.00 29.33 82 GLY A CA 1
ATOM 624 C C . GLY A 1 83 ? -74.054 -44.271 -21.114 1.00 35.54 82 GLY A C 1
ATOM 625 O O . GLY A 1 83 ? -74.278 -43.560 -22.088 1.00 26.91 82 GLY A O 1
ATOM 626 N N . LYS A 1 84 ? -73.032 -44.121 -20.297 1.00 28.27 83 LYS A N 1
ATOM 627 C CA . LYS A 1 84 ? -72.032 -43.106 -20.464 1.00 22.03 83 LYS A CA 1
ATOM 628 C C . LYS A 1 84 ? -71.292 -43.339 -21.756 1.00 19.17 83 LYS A C 1
ATOM 629 O O . LYS A 1 84 ? -70.968 -42.404 -22.486 1.00 16.97 83 LYS A O 1
ATOM 635 N N . MET A 1 85 ? -71.044 -44.622 -22.026 1.00 19.98 84 MET A N 1
ATOM 636 C CA . MET A 1 85 ? -70.357 -45.061 -23.217 1.00 12.83 84 MET A CA 1
ATOM 637 C C . MET A 1 85 ? -71.120 -44.623 -24.428 1.00 25.35 84 MET A C 1
ATOM 638 O O . MET A 1 85 ? -70.538 -44.116 -25.364 1.00 19.28 84 MET A O 1
ATOM 643 N N . SER A 1 86 ? -72.454 -44.825 -24.401 1.00 15.02 85 SER A N 1
ATOM 644 C CA . SER A 1 86 ? -73.347 -44.442 -25.536 1.00 22.51 85 SER A CA 1
ATOM 645 C C . SER A 1 86 ? -73.094 -43.056 -26.068 1.00 20.33 85 SER A C 1
ATOM 646 O O . SER A 1 86 ? -72.830 -42.884 -27.265 1.00 25.70 85 SER A O 1
ATOM 649 N N . ALA A 1 87 ? -73.193 -42.111 -25.131 1.0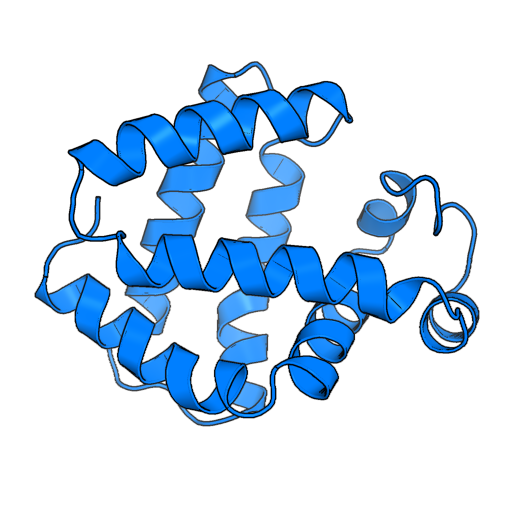0 19.65 86 ALA A N 1
ATOM 650 C CA . ALA A 1 87 ? -73.007 -40.705 -25.328 1.00 22.48 86 ALA A CA 1
ATOM 651 C C . ALA A 1 87 ? -71.603 -40.404 -25.747 1.00 19.74 86 ALA A C 1
ATOM 652 O O . ALA A 1 87 ? -71.401 -39.706 -26.701 1.00 18.51 86 ALA A O 1
ATOM 654 N N . MET A 1 88 ? -70.608 -40.938 -25.005 1.00 15.11 87 MET A N 1
ATOM 655 C CA . MET A 1 88 ? -69.221 -40.708 -25.333 1.00 10.83 87 MET A CA 1
ATOM 656 C C . MET A 1 88 ? -68.876 -41.203 -26.727 1.00 7.80 87 MET A C 1
ATOM 657 O O . MET A 1 88 ? -68.191 -40.522 -27.474 1.00 10.68 87 MET A O 1
ATOM 662 N N . LEU A 1 89 ? -69.341 -42.361 -27.047 1.00 6.23 88 LEU A N 1
ATOM 663 C CA . LEU A 1 89 ? -69.075 -42.962 -28.339 1.00 11.41 88 LEU A CA 1
ATOM 664 C C . LEU A 1 89 ? -69.625 -42.150 -29.517 1.00 14.39 88 LEU A C 1
ATOM 665 O O . LEU A 1 89 ? -68.911 -41.915 -30.512 1.00 10.71 88 LEU A O 1
ATOM 670 N N . SER A 1 90 ? -70.904 -41.754 -29.379 1.00 16.57 89 SER A N 1
ATOM 671 C CA . SER A 1 90 ? -71.630 -40.988 -30.342 1.00 16.75 89 SER A CA 1
ATOM 672 C C . SER A 1 90 ? -70.904 -39.728 -30.630 1.00 13.55 89 SER A C 1
ATOM 673 O O . SER A 1 90 ? -70.615 -39.423 -31.774 1.00 16.85 89 SER A O 1
ATOM 676 N N . GLN A 1 91 ? -70.629 -38.997 -29.580 1.00 10.47 90 GLN A N 1
ATOM 677 C CA . GLN A 1 91 ? -69.911 -37.758 -29.682 1.00 7.60 90 GLN A CA 1
ATOM 678 C C . GLN A 1 91 ? -68.529 -37.952 -30.298 1.00 8.75 90 GLN A C 1
ATOM 679 O O . GLN A 1 91 ? -68.141 -37.240 -31.210 1.00 11.27 90 GLN A O 1
ATOM 685 N N . PHE A 1 92 ? -67.802 -38.922 -29.809 1.00 7.22 91 PHE A N 1
ATOM 686 C CA . PHE A 1 92 ? -66.486 -39.215 -30.321 1.00 11.55 91 PHE A CA 1
ATOM 687 C C . PHE A 1 92 ? -66.491 -39.453 -31.823 1.00 13.13 91 PHE A C 1
ATOM 688 O O . PHE A 1 92 ? -65.759 -38.819 -32.567 1.00 6.56 91 PHE A O 1
ATOM 696 N N . ALA A 1 93 ? -67.352 -40.399 -32.252 1.00 12.62 92 ALA A N 1
ATOM 697 C CA . ALA A 1 93 ? -67.509 -40.768 -33.660 1.00 10.00 92 ALA A CA 1
ATOM 698 C C . ALA A 1 93 ? -67.860 -39.563 -34.520 1.00 15.65 92 ALA A C 1
ATOM 699 O O . ALA A 1 93 ? -67.247 -39.362 -35.566 1.00 12.06 92 ALA A O 1
ATOM 701 N N . LYS A 1 94 ? -68.864 -38.764 -34.058 1.00 9.59 93 LYS A N 1
ATOM 702 C CA . LYS A 1 94 ? -69.332 -37.559 -34.752 1.00 14.09 93 LYS A CA 1
ATOM 703 C C . LYS A 1 94 ? -68.207 -36.585 -34.999 1.00 14.48 93 LYS A C 1
ATOM 704 O O . LYS A 1 94 ? -68.042 -36.056 -36.102 1.00 15.44 93 LYS A O 1
ATOM 710 N N . GLU A 1 95 ? -67.449 -36.363 -33.985 1.00 12.44 94 GLU A N 1
ATOM 711 C CA . GLU A 1 95 ? -66.320 -35.486 -34.106 1.00 15.61 94 GLU A CA 1
ATOM 712 C C . GLU A 1 95 ? -65.274 -35.994 -35.121 1.00 9.73 94 GLU A C 1
ATOM 713 O O . GLU A 1 95 ? -64.847 -35.259 -36.013 1.00 13.82 94 GLU A O 1
ATOM 719 N N . HIS A 1 96 ? -64.856 -37.254 -34.989 1.00 7.52 95 HIS A N 1
ATOM 720 C CA . HIS A 1 96 ? -63.854 -37.875 -35.870 1.00 11.52 95 HIS A CA 1
ATOM 721 C C . HIS A 1 96 ? -64.191 -37.931 -37.354 1.00 9.85 95 HIS A C 1
ATOM 722 O O . HIS A 1 96 ? -63.338 -37.669 -38.192 1.00 7.89 95 HIS A O 1
ATOM 729 N N . VAL A 1 97 ? -65.430 -38.297 -37.636 1.00 10.46 96 VAL A N 1
ATOM 730 C CA . VAL A 1 97 ? -65.927 -38.392 -38.991 1.00 6.73 96 VAL A CA 1
ATOM 731 C C . VAL A 1 97 ? -65.828 -37.049 -39.676 1.00 5.41 96 VAL A C 1
ATOM 732 O O . VAL A 1 97 ? -65.492 -36.953 -40.848 1.00 12.36 96 VAL A O 1
ATOM 736 N N . GLY A 1 98 ? -66.120 -35.990 -38.939 1.00 12.16 97 GLY A N 1
ATOM 737 C CA . GLY A 1 98 ? -66.052 -34.622 -39.466 1.00 13.70 97 GLY A CA 1
ATOM 738 C C . GLY A 1 98 ? -64.649 -34.249 -39.943 1.00 14.12 97 GLY A C 1
ATOM 739 O O . GLY A 1 98 ? -64.461 -33.405 -40.830 1.00 13.98 97 GLY A O 1
ATOM 740 N N . PHE A 1 99 ? -63.679 -34.860 -39.327 1.00 14.30 98 PHE A N 1
ATOM 741 C CA . PHE A 1 99 ? -62.324 -34.614 -39.679 1.00 8.96 98 PHE A CA 1
ATOM 742 C C . PHE A 1 99 ? -61.854 -35.564 -40.755 1.00 9.49 98 PHE A C 1
ATOM 743 O O . PHE A 1 99 ? -60.737 -35.460 -41.229 1.00 26.25 98 PHE A O 1
ATOM 751 N N . GLY A 1 100 ? -62.700 -36.511 -41.179 1.00 12.14 99 GLY A N 1
ATOM 752 C CA . GLY A 1 100 ? -62.332 -37.482 -42.221 1.00 12.49 99 GLY A CA 1
ATOM 753 C C . GLY A 1 100 ? -61.728 -38.800 -41.706 1.00 13.35 99 GLY A C 1
ATOM 754 O O . GLY A 1 100 ? -61.246 -39.635 -42.480 1.00 18.27 99 GLY A O 1
ATOM 755 N N . VAL A 1 101 ? -61.729 -38.956 -40.408 1.00 10.72 100 VAL A N 1
ATOM 756 C CA . VAL A 1 101 ? -61.195 -40.134 -39.776 1.00 12.09 100 VAL A CA 1
ATOM 757 C C . VAL A 1 101 ? -62.293 -41.217 -39.665 1.00 15.97 100 VAL A C 1
ATOM 758 O O . VAL A 1 101 ? -63.423 -40.947 -39.233 1.00 23.65 100 VAL A O 1
ATOM 762 N N . GLY A 1 102 ? -61.969 -42.409 -40.045 1.00 14.30 101 GLY A N 1
ATOM 763 C CA . GLY A 1 102 ? -62.935 -43.474 -39.986 1.00 22.00 101 GLY A CA 1
ATOM 764 C C . GLY A 1 102 ? -62.422 -44.641 -39.205 1.00 12.68 101 GLY A C 1
ATOM 765 O O . GLY A 1 102 ? -61.341 -44.583 -38.631 1.00 12.61 101 GLY A O 1
ATOM 766 N N . SER A 1 103 ? -63.197 -45.693 -39.217 1.00 14.52 102 SER A N 1
ATOM 767 C CA . SER A 1 103 ? -62.894 -46.938 -38.522 1.00 15.16 102 SER A CA 1
ATOM 768 C C . SER A 1 103 ? -61.588 -47.615 -38.899 1.00 9.86 102 SER A C 1
ATOM 769 O O . SER A 1 103 ? -61.002 -48.270 -38.068 1.00 13.98 102 SER A O 1
ATOM 772 N N . ALA A 1 104 ? -61.149 -47.454 -40.120 1.00 9.89 103 ALA A N 1
ATOM 773 C CA . ALA A 1 104 ? -59.936 -48.068 -40.530 1.00 13.18 10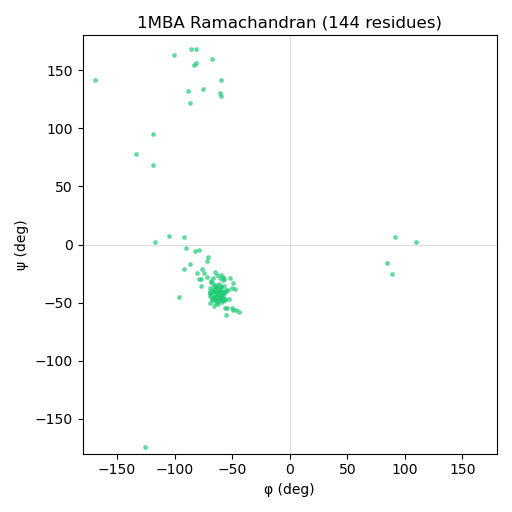3 ALA A CA 1
ATOM 774 C C . ALA A 1 104 ? -58.755 -47.584 -39.705 1.00 11.86 103 ALA A C 1
ATOM 775 O O . ALA A 1 104 ? -57.848 -48.350 -39.395 1.00 10.28 103 ALA A O 1
ATOM 777 N N . GLN A 1 105 ? -58.784 -46.287 -39.364 1.00 8.65 104 GLN A N 1
ATOM 778 C CA . GLN A 1 105 ? -57.722 -45.664 -38.580 1.00 8.75 104 GLN A CA 1
ATOM 779 C C . GLN A 1 105 ? -57.693 -46.185 -37.161 1.00 9.59 104 GLN A C 1
ATOM 780 O O . GLN A 1 105 ? -56.637 -46.239 -36.550 1.00 15.70 104 GLN A O 1
ATOM 786 N N . PHE A 1 106 ? -58.885 -46.543 -36.650 1.00 10.75 105 PHE A N 1
ATOM 787 C CA . PHE A 1 106 ? -59.049 -47.067 -35.317 1.00 10.48 105 PHE A CA 1
ATOM 788 C C . PHE A 1 106 ? -58.614 -48.522 -35.255 1.00 11.73 105 PHE A C 1
ATOM 789 O O . PHE A 1 106 ? -58.164 -49.004 -34.230 1.00 10.64 105 PHE A O 1
ATOM 797 N N . GLU A 1 107 ? -58.771 -49.225 -36.406 1.00 10.07 106 GLU A N 1
ATOM 798 C CA . GLU A 1 107 ? -58.383 -50.594 -36.530 1.00 9.00 106 GLU A CA 1
ATOM 799 C C . GLU A 1 107 ? -56.868 -50.609 -36.350 1.00 13.20 106 GLU A C 1
ATOM 800 O O . GLU A 1 107 ? -56.296 -51.493 -35.718 1.00 14.18 106 GLU A O 1
ATOM 806 N N . ASN A 1 108 ? -56.204 -49.575 -36.902 1.00 10.67 107 ASN A N 1
ATOM 807 C CA . ASN A 1 108 ? -54.7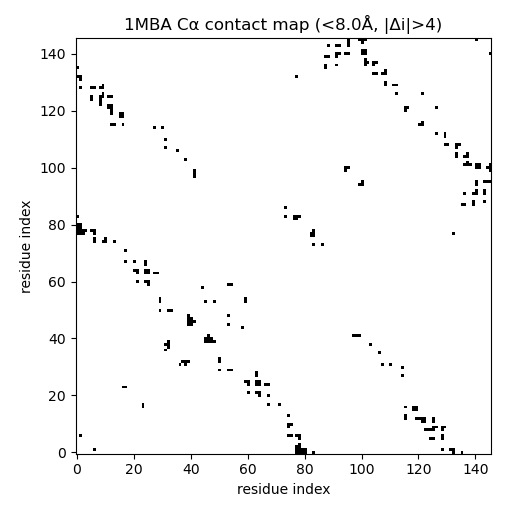61 -49.445 -36.769 1.00 13.33 107 ASN A CA 1
ATOM 808 C C . ASN A 1 108 ? -54.382 -49.161 -35.298 1.00 9.21 107 ASN A C 1
ATOM 809 O O . ASN A 1 108 ? -53.460 -49.755 -34.757 1.00 12.17 107 ASN A O 1
ATOM 814 N N . VAL A 1 109 ? -55.126 -48.244 -34.629 1.00 9.69 108 VAL A N 1
ATOM 815 C CA . VAL A 1 109 ? -54.862 -47.930 -33.234 1.00 12.65 108 VAL A CA 1
ATOM 816 C C . VAL A 1 109 ? -54.956 -49.206 -32.393 1.00 10.62 108 VAL A C 1
ATOM 817 O O . VAL A 1 109 ? -54.090 -49.503 -31.569 1.00 10.05 108 VAL A O 1
ATOM 821 N N . ARG A 1 110 ? -56.030 -49.973 -32.636 1.00 7.54 109 ARG A N 1
ATOM 822 C CA . ARG A 1 110 ? -56.289 -51.227 -31.948 1.00 11.90 109 ARG A CA 1
ATOM 823 C C . ARG A 1 110 ? -55.146 -52.221 -32.112 1.00 17.50 109 ARG A C 1
ATOM 824 O O . ARG A 1 110 ? -54.774 -52.892 -31.183 1.00 12.55 109 ARG A O 1
ATOM 832 N N . SER A 1 111 ? -54.578 -52.318 -33.311 1.00 19.71 110 SER A N 1
ATOM 833 C CA . SER A 1 111 ? -53.476 -53.246 -33.564 1.00 14.55 110 SER A CA 1
ATOM 834 C C . SER A 1 111 ? -52.203 -52.963 -32.785 1.00 14.29 110 SER A C 1
ATOM 835 O O . SER A 1 111 ? -51.529 -53.880 -32.328 1.00 15.66 110 SER A O 1
ATOM 838 N N . MET A 1 112 ? -51.898 -51.708 -32.663 1.00 10.62 111 MET A N 1
ATOM 839 C CA . MET A 1 112 ? -50.716 -51.285 -31.989 1.00 6.80 111 MET A CA 1
ATOM 840 C C . MET A 1 112 ? -50.810 -50.984 -30.488 1.00 9.77 111 MET A C 1
ATOM 841 O O . MET A 1 112 ? -49.806 -50.968 -29.818 1.00 15.58 111 MET A O 1
ATOM 846 N N . PHE A 1 113 ? -52.001 -50.720 -29.999 1.00 9.00 112 PHE A N 1
ATOM 847 C CA . PHE A 1 113 ? -52.229 -50.396 -28.596 1.00 15.83 112 PHE A CA 1
ATOM 848 C C . PHE A 1 113 ? -51.631 -51.299 -27.502 1.00 11.71 112 PHE A C 1
ATOM 849 O O . PHE A 1 113 ? -50.895 -50.813 -26.633 1.00 11.71 112 PHE A O 1
ATOM 857 N N . PRO A 1 114 ? -51.956 -52.584 -27.533 1.00 22.53 113 PRO A N 1
ATOM 858 C CA . PRO A 1 114 ? -51.433 -53.523 -26.533 1.00 24.78 113 PRO A CA 1
ATOM 859 C C . PRO A 1 114 ? -49.921 -53.490 -26.422 1.00 14.53 113 PRO A C 1
ATOM 860 O O . PRO A 1 114 ? -49.371 -53.596 -25.346 1.00 15.07 113 PRO A O 1
ATOM 864 N N . GLY A 1 115 ? -49.269 -53.357 -27.560 1.00 13.79 114 GLY A N 1
ATOM 865 C CA . GLY A 1 115 ? -47.822 -53.300 -27.645 1.00 12.42 114 GLY A CA 1
ATOM 866 C C . GLY A 1 115 ? -47.258 -52.057 -27.007 1.00 16.57 114 GLY A C 1
ATOM 867 O O . GLY A 1 115 ? -46.225 -52.086 -26.335 1.00 16.69 114 GLY A O 1
ATOM 868 N N . PHE A 1 116 ? -47.969 -50.959 -27.222 1.00 11.74 115 PHE A N 1
ATOM 869 C CA . PHE A 1 116 ? -47.604 -49.690 -26.672 1.00 9.14 115 PHE A CA 1
ATOM 870 C C . PHE A 1 116 ? -47.675 -49.746 -25.128 1.00 9.76 115 PHE A C 1
ATOM 871 O O . PHE A 1 116 ? -46.757 -49.327 -24.413 1.00 8.71 115 PHE A O 1
ATOM 879 N N . VAL A 1 117 ? -48.799 -50.299 -24.604 1.00 10.90 116 VAL A N 1
ATOM 880 C CA . VAL A 1 117 ? -49.006 -50.445 -23.168 1.00 11.89 116 VAL A CA 1
ATOM 881 C C . VAL A 1 117 ? -47.887 -51.304 -22.531 1.00 14.39 116 VAL A C 1
ATOM 882 O O . VAL A 1 117 ? -47.286 -50.925 -21.523 1.00 12.46 116 VAL A O 1
ATOM 886 N N . ALA A 1 118 ? -47.625 -52.458 -23.147 1.00 14.86 117 ALA A N 1
ATOM 887 C CA . ALA A 1 118 ? -46.602 -53.398 -22.712 1.00 14.44 117 ALA A CA 1
ATOM 888 C C . ALA A 1 118 ? -45.194 -52.755 -22.670 1.00 24.91 117 ALA A C 1
ATOM 889 O O . ALA A 1 118 ? -44.317 -53.140 -21.908 1.00 21.74 117 ALA A O 1
ATOM 891 N N . SER A 1 119 ? -44.971 -51.763 -23.499 1.00 15.71 118 SER A N 1
ATOM 892 C CA . SER A 1 119 ? -43.679 -51.106 -23.496 1.00 15.31 118 SER A CA 1
ATOM 893 C C . SER A 1 119 ? -43.462 -50.237 -22.251 1.00 16.64 118 SER A C 1
ATOM 894 O O . SER A 1 119 ? -42.343 -49.818 -21.965 1.00 15.48 118 SER A O 1
ATOM 897 N N . VAL A 1 120 ? -44.553 -49.963 -21.504 1.00 16.44 119 VAL A N 1
ATOM 898 C CA . VAL A 1 120 ? -44.513 -49.150 -20.295 1.00 19.67 119 VAL A CA 1
ATOM 899 C C . VAL A 1 120 ? -44.423 -50.051 -19.074 1.00 19.37 119 VAL A C 1
ATOM 900 O O . VAL A 1 120 ? -43.639 -49.812 -18.172 1.00 14.33 119 VAL A O 1
ATOM 904 N N . ALA A 1 121 ? -45.249 -51.103 -19.080 1.00 13.05 120 ALA A N 1
ATOM 905 C CA . ALA A 1 121 ? -45.313 -52.096 -18.024 1.00 12.90 120 ALA A CA 1
ATOM 906 C C . ALA A 1 121 ? -46.150 -53.252 -18.480 1.00 14.03 120 ALA A C 1
ATOM 907 O O . ALA A 1 121 ? -47.152 -53.037 -19.166 1.00 19.37 120 ALA A O 1
ATOM 909 N N . ALA A 1 122 ? -45.748 -54.491 -18.111 1.00 20.42 121 ALA A N 1
ATOM 910 C CA . ALA A 1 122 ? -46.518 -55.683 -18.510 1.00 27.29 121 ALA A CA 1
ATOM 911 C C . ALA A 1 122 ? -47.904 -55.554 -17.952 1.00 16.08 121 ALA A C 1
ATOM 912 O O . ALA A 1 122 ? -48.089 -55.326 -16.756 1.00 16.94 121 ALA A O 1
ATOM 914 N N . PRO A 1 123 ? -48.860 -55.707 -18.781 1.00 18.53 122 PRO A N 1
ATOM 915 C CA . PRO A 1 123 ? -50.257 -55.598 -18.341 1.00 21.65 122 PRO A CA 1
ATOM 916 C C . PRO A 1 123 ? -50.736 -56.888 -17.704 1.00 17.00 122 PRO A C 1
ATOM 917 O O . PRO A 1 123 ? -50.194 -57.959 -17.987 1.00 16.36 122 PRO A O 1
ATOM 921 N N . PRO A 1 124 ? -51.726 -56.808 -16.872 1.00 21.40 123 PRO A N 1
ATOM 922 C CA . PRO A 1 124 ? -52.252 -58.011 -16.254 1.00 16.64 123 PRO A CA 1
ATOM 923 C C . PRO A 1 124 ? -52.928 -58.884 -17.328 1.00 21.95 123 PRO A C 1
ATOM 924 O O . PRO A 1 124 ? -53.299 -58.380 -18.417 1.00 14.63 123 PRO A O 1
ATOM 928 N N . ALA A 1 125 ? -53.091 -60.173 -17.029 1.00 18.63 124 ALA A N 1
ATOM 929 C CA . ALA A 1 125 ? -53.723 -61.092 -17.938 1.00 15.96 124 ALA A CA 1
ATOM 930 C C . ALA A 1 125 ? -55.130 -60.603 -18.220 1.00 14.48 124 ALA A C 1
ATOM 931 O O . ALA A 1 125 ? -55.808 -60.091 -17.330 1.00 15.29 124 ALA A O 1
ATOM 933 N N . GLY A 1 126 ? -55.583 -60.734 -19.425 1.00 19.19 125 GLY A N 1
ATOM 934 C CA . GLY A 1 126 ? -56.910 -60.272 -19.710 1.00 13.72 125 GLY A CA 1
ATOM 935 C C . GLY A 1 126 ? -56.970 -58.800 -20.145 1.00 18.17 125 GLY A C 1
ATOM 936 O O . GLY A 1 126 ? -57.901 -58.424 -20.824 1.00 20.04 125 GLY A O 1
ATOM 937 N N . ALA A 1 127 ? -55.975 -57.948 -19.739 1.00 15.11 126 ALA A N 1
ATOM 938 C CA . ALA A 1 127 ? -55.990 -56.520 -20.123 1.00 11.68 126 ALA A CA 1
ATOM 939 C C . ALA A 1 127 ? -56.007 -56.297 -21.647 1.00 18.98 126 ALA A C 1
ATOM 940 O O . ALA A 1 127 ? -56.720 -55.427 -22.157 1.00 14.64 126 ALA A O 1
ATOM 942 N N . ASP A 1 128 ? -55.218 -57.112 -22.393 1.00 12.64 127 ASP A N 1
ATOM 943 C CA . ASP A 1 128 ? -55.149 -56.994 -23.853 1.00 14.24 127 ASP A CA 1
ATOM 944 C C . ASP A 1 128 ? -56.493 -57.161 -24.521 1.00 15.29 127 ASP A C 1
ATOM 945 O O . ASP A 1 128 ? -56.864 -56.359 -25.379 1.00 14.45 127 ASP A O 1
ATOM 950 N N . ALA A 1 129 ? -57.216 -58.208 -24.114 1.00 16.46 128 ALA A N 1
ATOM 951 C CA . ALA A 1 129 ? -58.533 -58.480 -24.640 1.00 15.58 128 ALA A CA 1
ATOM 952 C C . ALA A 1 129 ? -59.491 -57.342 -24.254 1.00 14.19 128 ALA A C 1
ATOM 953 O O . ALA A 1 129 ? -60.368 -56.966 -25.009 1.00 15.04 128 ALA A O 1
ATOM 955 N N . ALA A 1 130 ? -59.319 -56.749 -23.064 1.00 10.35 129 ALA A N 1
ATOM 956 C C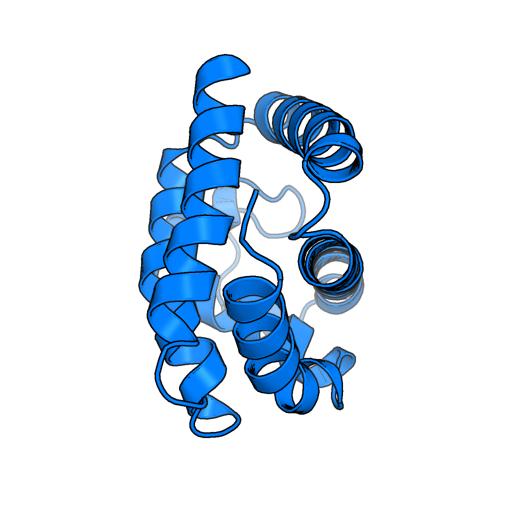A . ALA A 1 130 ? -60.195 -55.645 -22.702 1.00 6.43 129 ALA A CA 1
ATOM 957 C C . ALA A 1 130 ? -59.970 -54.431 -23.604 1.00 5.26 129 ALA A C 1
ATOM 958 O O . ALA A 1 130 ? -60.894 -53.734 -23.973 1.00 9.21 129 ALA A O 1
ATOM 960 N N . TRP A 1 131 ? -58.722 -54.168 -24.004 1.00 12.54 130 TRP A N 1
ATOM 961 C CA . TRP A 1 131 ? -58.460 -52.993 -24.874 1.00 13.34 130 TRP A CA 1
ATOM 962 C C . TRP A 1 131 ? -59.025 -53.195 -26.254 1.00 11.84 130 TRP A C 1
ATOM 963 O O . TRP A 1 131 ? -59.560 -52.264 -26.860 1.00 8.31 130 TRP A O 1
ATOM 974 N N . THR A 1 132 ? -58.882 -54.430 -26.745 1.00 12.05 131 THR A N 1
ATOM 975 C CA . THR A 1 132 ? -59.387 -54.734 -28.045 1.00 14.40 1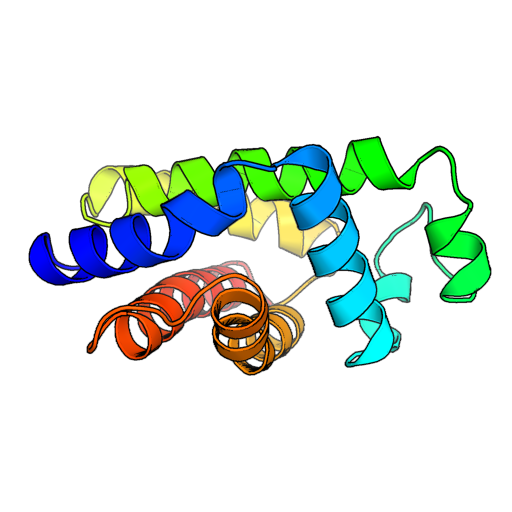31 THR A CA 1
ATOM 976 C C . THR A 1 132 ? -60.883 -54.558 -28.070 1.00 11.62 131 THR A C 1
ATOM 977 O O . THR A 1 132 ? -61.450 -54.046 -29.038 1.00 11.28 131 THR A O 1
ATOM 981 N N . LYS A 1 133 ? -61.540 -54.974 -26.986 1.00 11.33 132 LYS A N 1
ATOM 982 C CA . LYS A 1 133 ? -62.994 -54.831 -26.894 1.00 17.22 132 LYS A CA 1
ATOM 983 C C . LYS A 1 133 ? -63.413 -53.351 -26.883 1.00 10.64 132 LYS A C 1
ATOM 984 O O . LYS A 1 133 ? -64.343 -52.942 -27.565 1.00 12.60 132 LYS A O 1
ATOM 990 N N . LEU A 1 134 ? -62.703 -52.541 -26.101 1.00 8.80 133 LEU A N 1
ATOM 991 C CA . LEU A 1 134 ? -62.995 -51.106 -26.030 1.00 13.82 133 LEU 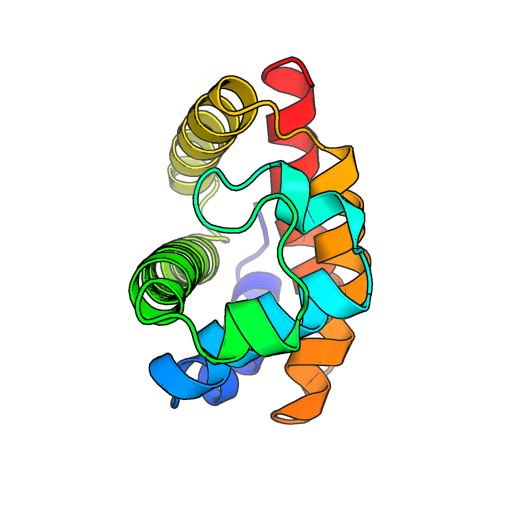A CA 1
ATOM 992 C C . LEU A 1 134 ? -62.814 -50.403 -27.374 1.00 10.74 133 LEU A C 1
ATOM 993 O O . LEU A 1 134 ? -63.624 -49.575 -27.780 1.00 9.20 133 LEU A O 1
ATOM 998 N N . PHE A 1 135 ? -61.739 -50.748 -28.061 1.00 11.72 134 PHE A N 1
ATOM 999 C CA . PHE A 1 135 ? -61.462 -50.159 -29.360 1.00 20.25 134 PHE A CA 1
ATOM 1000 C C . PHE A 1 135 ? -62.527 -50.605 -30.343 1.00 13.28 134 PHE A C 1
ATOM 1001 O O . PHE A 1 135 ? -62.905 -49.873 -31.237 1.00 10.27 134 PHE A O 1
ATOM 1009 N N . GLY A 1 136 ? -63.007 -51.872 -30.133 1.00 12.57 135 GLY A N 1
ATOM 1010 C CA . GLY A 1 136 ? -64.039 -52.490 -30.937 1.00 11.55 135 GLY A CA 1
ATOM 1011 C C . GLY A 1 136 ? -65.276 -51.633 -30.888 1.00 12.48 135 GLY A C 1
ATOM 1012 O O . GLY A 1 136 ? -65.913 -51.381 -31.913 1.00 15.98 135 GLY A O 1
ATOM 1013 N N . LEU A 1 137 ? -65.598 -51.174 -29.684 1.00 7.13 136 LEU A N 1
ATOM 1014 C CA . LEU A 1 137 ? -66.749 -50.310 -29.455 1.00 8.90 136 LEU A CA 1
ATOM 1015 C C . LEU A 1 137 ? -66.604 -48.973 -30.196 1.00 12.95 136 LEU A C 1
ATOM 1016 O O . LEU A 1 137 ? -67.553 -48.430 -30.734 1.00 9.21 136 LEU A O 1
ATOM 1021 N N . ILE A 1 138 ? -65.401 -48.457 -30.229 1.00 8.03 137 ILE A N 1
ATOM 1022 C CA . ILE A 1 138 ? -65.129 -47.225 -30.921 1.00 7.08 137 ILE A CA 1
ATOM 1023 C C . ILE A 1 138 ? -65.243 -47.399 -32.440 1.00 7.59 137 ILE A C 1
ATOM 1024 O O . ILE A 1 138 ? -65.790 -46.550 -33.160 1.00 9.25 137 ILE A O 1
ATOM 1029 N N . ILE A 1 139 ? -64.720 -48.521 -32.923 1.00 9.01 138 ILE A N 1
ATOM 1030 C CA . ILE A 1 139 ? -64.743 -48.869 -34.331 1.00 15.49 138 ILE A CA 1
ATOM 1031 C C . ILE A 1 139 ? -66.189 -48.947 -34.831 1.00 31.44 138 ILE A C 1
ATOM 1032 O O . ILE A 1 139 ? -66.532 -48.423 -35.911 1.00 16.73 138 ILE A O 1
ATOM 1037 N N . ASP A 1 140 ? -67.052 -49.610 -33.996 1.00 18.42 139 ASP A N 1
ATOM 1038 C CA . ASP A 1 140 ? -68.476 -49.792 -34.287 1.00 10.52 139 ASP A CA 1
ATOM 1039 C C . ASP A 1 140 ? -69.148 -48.472 -34.401 1.00 8.85 139 ASP A C 1
ATOM 1040 O O . ASP A 1 140 ? -69.963 -48.277 -35.284 1.00 15.69 139 ASP A O 1
ATOM 1045 N N . ALA A 1 141 ? -68.802 -47.572 -33.488 1.00 9.36 140 ALA A N 1
ATOM 1046 C CA . ALA A 1 141 ? -69.378 -46.233 -33.487 1.00 15.03 140 ALA A CA 1
ATOM 1047 C C . ALA A 1 141 ? -69.048 -45.430 -34.743 1.00 14.77 140 ALA A C 1
ATOM 1048 O O . ALA A 1 141 ? -69.898 -44.713 -35.285 1.00 14.78 140 ALA A O 1
ATOM 1050 N N . LEU A 1 142 ? -67.801 -45.550 -35.211 1.00 19.92 141 LEU A N 1
ATOM 1051 C CA . LEU A 1 142 ? -67.324 -44.862 -36.398 1.00 23.81 141 LEU A CA 1
ATOM 1052 C C . LEU A 1 142 ? -68.073 -45.318 -37.629 1.00 24.23 141 LEU A C 1
ATOM 1053 O O . LEU A 1 142 ? -68.397 -44.513 -38.506 1.00 23.96 141 LEU A O 1
ATOM 1058 N N . LYS A 1 143 ? -68.350 -46.606 -37.663 1.00 14.17 142 LYS A N 1
ATOM 1059 C CA . LYS A 1 143 ? -69.073 -47.209 -38.751 1.00 19.83 142 LYS A CA 1
ATOM 1060 C C . LYS A 1 143 ? -70.507 -46.747 -38.776 1.00 25.03 142 LYS A C 1
ATOM 1061 O O . LYS A 1 143 ? -71.094 -46.631 -39.824 1.00 33.39 142 LYS A O 1
ATOM 1067 N N . ALA A 1 144 ? -71.090 -46.476 -37.620 1.00 22.90 143 ALA A N 1
ATOM 1068 C CA . ALA A 1 144 ? -72.472 -46.025 -37.583 1.00 9.68 143 ALA A CA 1
ATOM 1069 C C . ALA A 1 144 ? -72.561 -44.551 -37.897 1.00 23.70 143 ALA A C 1
ATOM 1070 O O . ALA A 1 144 ? -73.591 -44.049 -38.355 1.00 30.56 143 ALA A O 1
ATOM 1072 N N . ALA A 1 145 ? -71.460 -43.867 -37.645 1.00 20.16 144 ALA A N 1
ATOM 1073 C CA . ALA A 1 145 ? -71.349 -42.446 -37.884 1.00 24.67 144 ALA A CA 1
ATOM 1074 C C . ALA A 1 145 ? -71.103 -42.109 -39.341 1.00 28.06 144 ALA A C 1
ATOM 1075 O O . ALA A 1 145 ? -71.067 -40.936 -39.744 1.00 29.35 144 ALA A O 1
ATOM 1077 N N . GLY A 1 146 ? -70.930 -43.183 -40.110 1.00 17.51 145 GLY A N 1
ATOM 1078 C CA . GLY A 1 146 ? -70.718 -43.111 -41.533 1.00 15.13 145 GLY A CA 1
ATOM 1079 C C . GLY A 1 146 ? -69.366 -43.434 -42.162 1.00 16.39 145 GLY A C 1
ATOM 1080 O O . GLY A 1 146 ? -69.303 -43.327 -43.370 1.00 28.14 145 GLY A O 1
ATOM 1081 N N . ALA A 1 147 ? -68.350 -43.828 -41.422 1.00 26.43 146 ALA A N 1
ATOM 1082 C CA . ALA A 1 147 ? -67.077 -44.164 -41.964 1.00 19.74 146 ALA A CA 1
ATOM 1083 C C . ALA A 1 147 ? -66.303 -45.347 -41.315 1.00 26.88 146 ALA A C 1
ATOM 1084 O O . ALA A 1 147 ? -66.555 -46.506 -41.696 1.00 29.52 146 ALA A O 1
#

B-factor: mean 17.03, std 8.96, range [2.76, 52.86]